Protein AF-A0A239VQI0-F1 (afdb_monomer)

Solvent-accessible surface area (backbone atoms only — not comparable to full-atom values): 5218 Å² total; per-residue (Å²): 136,83,73,77,68,66,66,62,63,58,56,53,62,56,61,70,67,73,69,78,89,55,71,45,79,42,56,26,34,26,67,40,78,45,87,91,64,34,29,38,28,36,30,81,85,75,49,76,24,50,25,34,70,31,72,69,44,59,75,67,66,61,80,84,55,60,72,38,44,31,35,30,39,27,45,78,89,40,80,57,43,32,34,35,76,47,68,67,132

Sequence (89 aa):
MANRRAVHDMTRIVEDMAKKDGVIEIEGTVVEALPNANFRVELTNGHKVLAHISGKMRQHYIRILPEDRVVVELSPYDLSRGRIVFRYR

Mean predicted aligned error: 10.2 Å

InterPro domains:
  IPR003029 S1 domain [SM00316] (20-89)
  IPR004368 Translation initiation factor IF-1 [MF_00075] (18-89)
  IPR004368 Translation initiation factor IF-1 [PTHR33370] (14-89)
  IPR004368 Translation initiation factor IF-1 [TIGR00008] (20-88)
  IPR004368 Translation initiation factor IF-1 [cd04451] (24-87)
  IPR006196 RNA-binding domain, S1, IF1 type [PF01176] (24-87)
  IPR006196 RNA-binding domain, S1, IF1 type [PS50832] (13-89)
  IPR012340 Nucleic acid-binding, OB-fold [G3DSA:2.40.50.140] (12-89)
  IPR012340 Nucleic acid-binding, OB-fold [SSF50249] (3-88)

Nearest PDB structures (foldseek):
  3i4o-assembly2_B  TM=9.713E-01  e=1.959E-11  Mycobacterium tuberculosis H37Rv
  4ql5-assembly1_A  TM=9.766E-01  e=7.605E-11  Streptococcus pneumoniae TIGR4
  2n8n-assembly1_A  TM=9.092E-01  e=1.842E-10  Staphylococcus aureus subsp. aureus Mu50
  1hr0-assembly1_W  TM=9.509E-01  e=1.949E-09  Escherichia coli
  2n3s-assembly1_A  TM=8.498E-01  e=5.648E-10  Burkholderia thailandensis E264

Foldseek 3Di:
DDDPPVVVVVVVVVVVVPDPPDWDKFKWFFADQDPPQWTFTQTPVRDTATEHEDPVCVVVVPDDDGGWIFIWTDDPVDNRYTYTDDTDD

Radius of gyration: 14.72 Å; Cα contacts (8 Å, |Δi|>4): 152; chains: 1; bounding box: 48×24×30 Å

Structure (mmCIF, N/CA/C/O backbone):
data_AF-A0A239VQI0-F1
#
_entry.id   AF-A0A239VQI0-F1
#
loop_
_atom_site.group_PDB
_atom_site.id
_atom_site.type_symbol
_atom_site.label_atom_id
_atom_site.label_alt_id
_atom_site.label_comp_id
_atom_site.label_asym_id
_atom_site.label_entity_id
_atom_site.label_seq_id
_atom_site.pdbx_PDB_ins_code
_atom_site.Cartn_x
_atom_site.Cartn_y
_atom_site.Cartn_z
_atom_site.occupancy
_atom_site.B_iso_or_equiv
_atom_site.auth_seq_id
_atom_site.auth_comp_id
_atom_site.auth_asym_id
_atom_site.auth_atom_id
_atom_site.pdbx_PDB_model_num
ATOM 1 N N . MET A 1 1 ? 35.473 12.830 9.464 1.00 46.81 1 MET A N 1
ATOM 2 C CA . MET A 1 1 ? 34.855 11.485 9.397 1.00 46.81 1 MET A CA 1
ATOM 3 C C . MET A 1 1 ? 33.430 11.638 8.880 1.00 46.81 1 MET A C 1
ATOM 5 O O . MET A 1 1 ? 32.552 12.014 9.642 1.00 46.81 1 MET A O 1
ATOM 9 N N . ALA A 1 2 ? 33.223 11.478 7.570 1.00 48.34 2 ALA A N 1
ATOM 10 C CA . ALA A 1 2 ? 31.930 11.714 6.927 1.00 48.34 2 ALA A CA 1
ATOM 11 C C . ALA A 1 2 ? 30.988 10.509 7.111 1.00 48.34 2 ALA A C 1
ATOM 13 O O . ALA A 1 2 ? 31.391 9.351 6.997 1.00 48.34 2 ALA A O 1
ATOM 14 N N . ASN A 1 3 ? 29.739 10.813 7.446 1.00 48.38 3 ASN A N 1
ATOM 15 C CA . ASN A 1 3 ? 28.677 9.903 7.853 1.00 48.38 3 ASN A CA 1
ATOM 16 C C . ASN A 1 3 ? 28.316 8.881 6.748 1.00 48.38 3 ASN A C 1
ATOM 18 O O . ASN A 1 3 ? 27.635 9.216 5.781 1.00 48.38 3 ASN A O 1
ATOM 22 N N . ARG A 1 4 ? 28.731 7.614 6.916 1.00 56.09 4 ARG A N 1
ATOM 23 C CA . ARG A 1 4 ? 28.451 6.474 6.008 1.00 56.09 4 ARG A CA 1
ATOM 24 C C . ARG A 1 4 ? 26.961 6.117 5.852 1.00 56.09 4 ARG A C 1
ATOM 26 O O . ARG A 1 4 ? 26.642 5.245 5.053 1.00 56.09 4 ARG A O 1
ATOM 33 N N . ARG A 1 5 ? 26.044 6.752 6.592 1.00 53.06 5 ARG A N 1
ATOM 34 C CA . ARG A 1 5 ? 24.611 6.401 6.594 1.00 53.06 5 ARG A CA 1
ATOM 35 C C . ARG A 1 5 ? 23.799 7.035 5.460 1.00 53.06 5 ARG A C 1
ATOM 37 O O . ARG A 1 5 ? 22.874 6.402 4.979 1.00 53.06 5 ARG A O 1
ATOM 44 N N . ALA A 1 6 ? 24.170 8.226 4.988 1.00 50.56 6 ALA A N 1
ATOM 45 C CA . ALA A 1 6 ? 23.403 8.936 3.954 1.00 50.56 6 ALA A CA 1
ATOM 46 C C . ALA A 1 6 ? 23.611 8.368 2.535 1.00 50.56 6 ALA A C 1
ATOM 48 O O . ALA A 1 6 ? 22.732 8.468 1.686 1.00 50.56 6 ALA A O 1
ATOM 49 N N . VAL A 1 7 ? 24.757 7.728 2.280 1.00 52.00 7 VAL A N 1
ATOM 50 C CA . VAL A 1 7 ? 25.087 7.164 0.959 1.00 52.00 7 VAL A CA 1
ATOM 51 C C . VAL A 1 7 ? 24.356 5.853 0.650 1.00 52.00 7 VAL A C 1
ATOM 53 O O . VAL A 1 7 ? 24.290 5.476 -0.512 1.00 52.00 7 VAL A O 1
ATOM 56 N N . HIS A 1 8 ? 23.789 5.172 1.656 1.00 47.09 8 HIS A N 1
ATOM 57 C CA . HIS A 1 8 ? 23.060 3.908 1.470 1.00 47.09 8 HIS A CA 1
ATOM 58 C C . HIS A 1 8 ? 21.569 4.114 1.152 1.00 47.09 8 HIS A C 1
ATOM 60 O O . HIS A 1 8 ? 20.952 3.272 0.504 1.00 47.09 8 HIS A O 1
ATOM 66 N N . ASP A 1 9 ? 20.990 5.244 1.568 1.00 50.06 9 ASP A N 1
ATOM 67 C CA . ASP A 1 9 ? 19.612 5.605 1.212 1.00 50.06 9 ASP A CA 1
ATOM 68 C C . ASP A 1 9 ? 19.515 6.172 -0.214 1.00 50.06 9 ASP A C 1
ATOM 70 O O . ASP A 1 9 ? 18.480 6.034 -0.862 1.00 50.06 9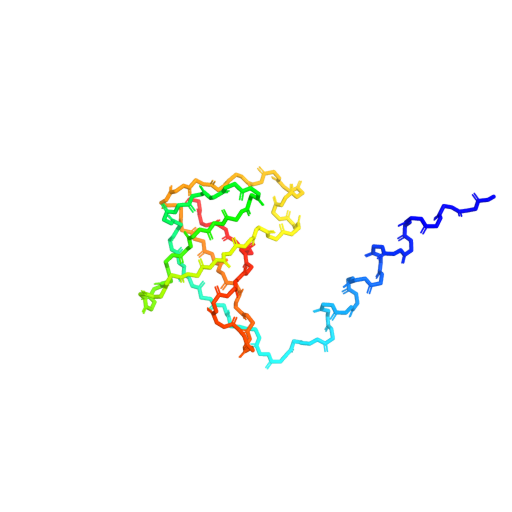 ASP A O 1
ATOM 74 N N . MET A 1 10 ? 20.608 6.733 -0.748 1.00 42.34 10 MET A N 1
ATOM 75 C CA . MET A 1 10 ? 20.646 7.292 -2.105 1.00 42.34 10 MET A CA 1
ATOM 76 C C . MET A 1 10 ? 20.832 6.231 -3.206 1.00 42.34 10 MET A C 1
ATOM 78 O O . MET A 1 10 ? 20.381 6.428 -4.333 1.00 42.34 10 MET A O 1
ATOM 82 N N . THR A 1 11 ? 21.421 5.074 -2.887 1.00 46.38 11 THR A N 1
ATOM 83 C CA . THR A 1 11 ? 21.575 3.943 -3.822 1.00 46.38 11 THR A CA 1
ATOM 84 C C . THR A 1 11 ? 20.284 3.158 -4.060 1.00 46.38 11 THR A C 1
ATOM 86 O O . THR A 1 11 ? 20.145 2.550 -5.114 1.00 46.38 11 THR A O 1
ATOM 89 N N . ARG A 1 12 ? 19.295 3.210 -3.157 1.00 51.00 12 ARG A N 1
ATOM 90 C CA . ARG A 1 12 ? 18.002 2.523 -3.372 1.00 51.00 12 ARG A CA 1
ATOM 91 C C . ARG A 1 12 ? 17.045 3.283 -4.284 1.00 51.00 12 ARG A C 1
ATOM 93 O O . ARG A 1 12 ? 16.271 2.671 -5.008 1.00 51.00 12 ARG A O 1
ATOM 100 N N . ILE A 1 13 ? 17.130 4.612 -4.298 1.00 52.41 13 ILE A N 1
ATOM 101 C CA . ILE A 1 13 ? 16.275 5.454 -5.148 1.00 52.41 13 ILE A CA 1
ATOM 102 C C . ILE A 1 13 ? 16.583 5.252 -6.641 1.00 52.41 13 ILE A C 1
ATOM 104 O O . ILE A 1 13 ? 15.685 5.375 -7.470 1.00 52.41 13 ILE A O 1
ATOM 108 N N . VAL A 1 14 ? 17.830 4.902 -6.982 1.00 49.91 14 VAL A N 1
ATOM 109 C CA . VAL A 1 14 ? 18.241 4.615 -8.367 1.00 49.91 14 VAL A CA 1
ATOM 110 C C . VAL A 1 14 ? 17.896 3.188 -8.814 1.00 49.91 14 VAL A C 1
ATOM 112 O O . VAL A 1 14 ? 17.618 2.990 -9.994 1.00 49.91 14 VAL A O 1
ATOM 115 N N . GLU A 1 15 ? 17.817 2.209 -7.901 1.00 48.47 15 GLU A N 1
ATOM 116 C CA . GLU A 1 15 ? 17.369 0.842 -8.233 1.00 48.47 15 GLU A CA 1
ATOM 117 C C . GLU A 1 15 ? 15.858 0.776 -8.529 1.00 48.47 15 GLU A C 1
ATOM 119 O O . GLU A 1 15 ? 15.440 0.043 -9.426 1.00 48.47 15 GLU A O 1
ATOM 124 N N . ASP A 1 16 ? 15.036 1.594 -7.858 1.00 51.44 16 ASP A N 1
ATOM 125 C CA . ASP A 1 16 ? 13.585 1.679 -8.111 1.00 51.44 16 ASP A CA 1
ATOM 126 C C . ASP A 1 16 ? 13.229 2.418 -9.423 1.00 51.44 16 ASP A C 1
ATOM 128 O O . ASP A 1 16 ? 12.142 2.223 -9.976 1.00 51.44 16 ASP A O 1
ATOM 132 N N . MET A 1 17 ? 14.128 3.262 -9.950 1.00 48.72 17 MET A N 1
ATOM 133 C CA . MET A 1 17 ? 13.922 3.973 -11.225 1.00 48.72 17 MET A CA 1
ATOM 134 C C . MET A 1 17 ? 14.352 3.159 -12.456 1.00 48.72 17 MET A C 1
ATOM 136 O O . MET A 1 17 ? 13.933 3.488 -13.562 1.00 48.72 17 MET A O 1
ATOM 140 N N . ALA A 1 18 ? 15.116 2.075 -12.289 1.00 45.12 18 ALA A N 1
ATOM 141 C CA . ALA A 1 18 ? 15.669 1.290 -13.400 1.00 45.12 18 ALA A CA 1
ATOM 142 C C . ALA A 1 18 ? 14.807 0.082 -13.846 1.00 45.12 18 ALA A C 1
ATOM 144 O O . ALA A 1 18 ? 15.249 -0.708 -14.677 1.00 45.12 18 ALA A O 1
ATOM 145 N N . LYS A 1 19 ? 13.583 -0.091 -13.320 1.00 48.38 19 LYS A N 1
ATOM 146 C CA . LYS A 1 19 ? 12.692 -1.236 -13.637 1.00 48.38 19 LYS A CA 1
ATOM 147 C C . LYS A 1 19 ? 11.266 -0.843 -14.056 1.00 48.38 19 LYS A C 1
ATOM 149 O O . LYS A 1 19 ? 10.317 -1.581 -13.792 1.00 48.38 19 LYS A O 1
ATOM 154 N N . LYS A 1 20 ? 11.062 0.324 -14.665 1.00 46.72 20 LYS A N 1
ATOM 155 C CA . LYS A 1 20 ? 9.716 0.797 -15.033 1.00 46.72 20 LYS A CA 1
ATOM 156 C C . LYS A 1 20 ? 9.417 0.626 -16.522 1.00 46.72 20 LYS A C 1
ATOM 158 O O . LYS A 1 20 ? 9.469 1.593 -17.259 1.00 46.72 20 LYS A O 1
ATOM 163 N N . ASP A 1 21 ? 9.026 -0.591 -16.893 1.00 52.88 21 ASP A N 1
ATOM 164 C CA . ASP A 1 21 ? 8.248 -0.878 -18.115 1.00 52.88 21 ASP A CA 1
ATOM 165 C C . ASP A 1 21 ? 7.063 -1.836 -17.833 1.00 52.88 21 ASP A C 1
ATOM 167 O O . ASP A 1 21 ? 6.587 -2.539 -18.717 1.00 52.88 21 ASP A O 1
ATOM 171 N N . GLY A 1 22 ? 6.555 -1.909 -16.592 1.00 61.47 22 GLY A N 1
ATOM 172 C CA . GLY A 1 22 ? 5.450 -2.841 -16.307 1.00 61.47 22 GLY A CA 1
ATOM 173 C C . GLY A 1 22 ? 4.783 -2.769 -14.938 1.00 61.47 22 GLY A C 1
ATOM 174 O O . GLY A 1 22 ? 4.229 -3.769 -14.499 1.00 61.47 22 GLY A O 1
ATOM 175 N N . VAL A 1 23 ? 4.849 -1.643 -14.224 1.00 72.25 23 VAL A N 1
ATOM 176 C CA . VAL A 1 23 ? 4.100 -1.514 -12.960 1.00 72.25 23 VAL A CA 1
ATOM 177 C C . VAL A 1 23 ? 2.622 -1.335 -13.294 1.00 72.25 23 VAL A C 1
ATOM 179 O O . VAL A 1 23 ? 2.281 -0.469 -14.096 1.00 72.25 23 VAL A O 1
ATOM 182 N N . ILE A 1 24 ? 1.760 -2.160 -12.702 1.00 82.38 24 ILE A N 1
ATOM 183 C CA . ILE A 1 24 ? 0.316 -2.112 -12.949 1.00 82.38 24 ILE A CA 1
ATOM 184 C C . ILE A 1 24 ? -0.329 -1.352 -11.795 1.00 82.38 24 ILE A C 1
ATOM 186 O O . ILE A 1 24 ? -0.222 -1.767 -10.641 1.00 82.38 24 ILE A O 1
ATOM 190 N N . GLU A 1 25 ? -0.989 -0.241 -12.103 1.00 87.62 25 GLU A N 1
ATOM 191 C CA . GLU A 1 25 ? -1.767 0.533 -11.138 1.00 87.62 25 GLU A CA 1
ATOM 192 C C . GLU A 1 25 ? -3.204 0.017 -11.116 1.00 87.62 25 GLU A C 1
ATOM 194 O O . GLU A 1 25 ? -3.870 -0.039 -12.151 1.00 87.62 25 GLU A O 1
ATOM 199 N N . ILE A 1 26 ? -3.678 -0.392 -9.940 1.00 90.12 26 ILE A N 1
ATOM 200 C CA . ILE A 1 26 ? -5.038 -0.895 -9.751 1.00 90.12 26 ILE A CA 1
ATOM 201 C C . ILE A 1 26 ? -5.653 -0.227 -8.525 1.00 90.12 26 ILE A C 1
ATOM 203 O O . ILE A 1 26 ? -5.022 -0.080 -7.476 1.00 90.12 26 ILE A O 1
ATOM 207 N N . GLU A 1 27 ? -6.913 0.166 -8.658 1.00 91.81 27 GLU A N 1
ATOM 208 C CA . GLU A 1 27 ? -7.711 0.672 -7.549 1.00 91.81 27 GLU A CA 1
ATOM 209 C C . GLU A 1 27 ? -8.188 -0.473 -6.646 1.00 91.81 27 GLU A C 1
ATOM 211 O O . GLU A 1 27 ? -8.511 -1.579 -7.093 1.00 91.81 27 GLU A O 1
ATOM 216 N N . GLY A 1 28 ? -8.243 -0.203 -5.347 1.00 93.00 28 GLY A N 1
ATOM 217 C CA . GLY A 1 28 ? -8.744 -1.153 -4.371 1.00 93.00 28 GLY A CA 1
ATOM 218 C C . GLY A 1 28 ? -9.276 -0.478 -3.119 1.00 93.00 28 GLY A C 1
ATOM 219 O O . GLY A 1 28 ? -9.074 0.715 -2.881 1.00 93.00 28 GLY A O 1
ATOM 220 N N . THR A 1 29 ? -9.959 -1.269 -2.304 1.00 94.00 29 THR A N 1
ATOM 221 C CA . THR A 1 29 ? -10.479 -0.850 -1.003 1.00 94.00 29 THR A CA 1
ATOM 222 C C . THR A 1 29 ? -9.713 -1.566 0.095 1.00 94.00 29 THR A C 1
ATOM 224 O O . THR A 1 29 ? -9.463 -2.770 0.023 1.00 94.00 29 THR A O 1
ATOM 227 N N . VAL A 1 30 ? -9.296 -0.830 1.117 1.00 93.06 30 VAL A N 1
ATOM 228 C CA . VAL A 1 30 ? -8.612 -1.411 2.273 1.00 93.06 30 VAL A CA 1
ATOM 229 C C . VAL A 1 30 ? -9.629 -2.205 3.085 1.00 93.06 30 VAL A C 1
ATOM 231 O O . VAL A 1 30 ? -10.610 -1.650 3.556 1.00 93.06 30 VAL A O 1
ATOM 234 N N . VAL A 1 31 ? -9.399 -3.499 3.281 1.00 93.69 31 VAL A N 1
ATOM 235 C CA . VAL A 1 31 ? -10.278 -4.352 4.096 1.00 93.69 31 VAL A CA 1
ATOM 236 C C . V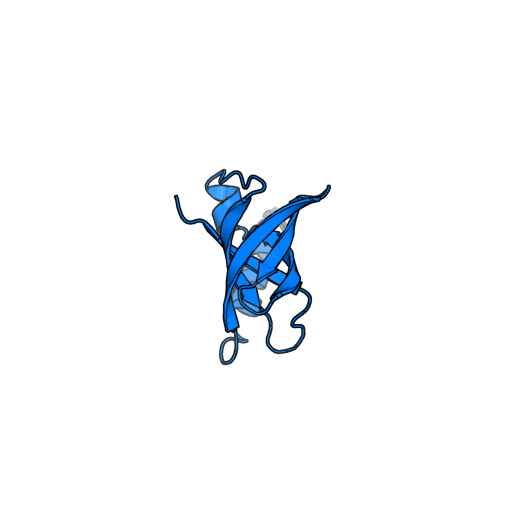AL A 1 31 ? -9.813 -4.345 5.546 1.00 93.69 31 VAL A C 1
ATOM 238 O O . VAL A 1 31 ? -10.606 -4.189 6.466 1.00 93.69 31 VAL A O 1
ATOM 241 N N . GLU A 1 32 ? -8.506 -4.514 5.763 1.00 91.50 32 GLU A N 1
ATOM 242 C CA . GLU A 1 32 ? -7.947 -4.713 7.101 1.00 91.50 32 GLU A CA 1
ATOM 243 C C . GLU A 1 32 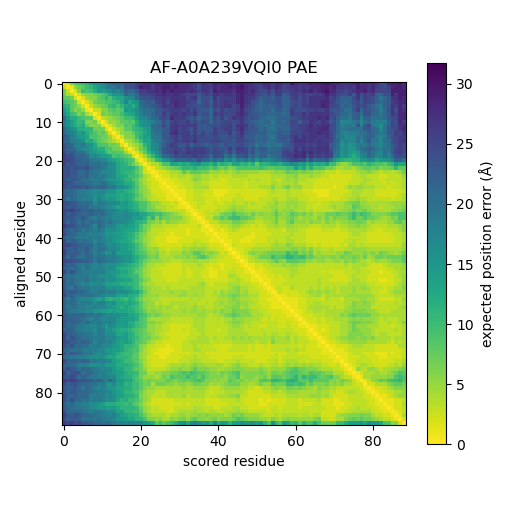? -6.571 -4.059 7.221 1.00 91.50 32 GLU A C 1
ATOM 245 O O . GLU A 1 32 ? -5.737 -4.151 6.314 1.00 91.50 32 GLU A O 1
ATOM 250 N N . ALA A 1 33 ? -6.302 -3.453 8.375 1.00 89.62 33 ALA A N 1
AT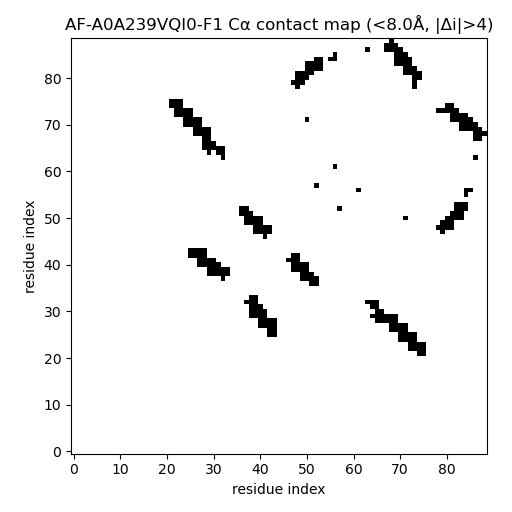OM 251 C CA . ALA 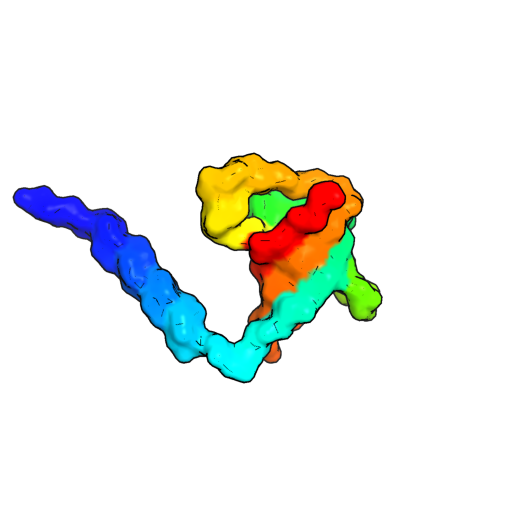A 1 33 ? -4.968 -3.001 8.747 1.00 89.62 33 ALA A CA 1
ATOM 252 C C . ALA A 1 33 ? -4.291 -4.074 9.614 1.00 89.62 33 ALA A C 1
ATOM 254 O O . ALA A 1 33 ? -4.803 -4.451 10.667 1.00 89.62 33 ALA A O 1
ATOM 255 N N . LEU A 1 34 ? -3.137 -4.565 9.168 1.00 88.69 34 LEU A N 1
ATOM 256 C CA . LEU A 1 34 ? -2.328 -5.564 9.863 1.00 88.69 34 LEU A CA 1
ATOM 257 C C . LEU A 1 34 ? -1.193 -4.885 10.654 1.00 88.69 34 LEU A C 1
ATOM 259 O O . LEU A 1 34 ? -0.761 -3.774 10.317 1.00 88.69 34 LEU A O 1
ATOM 263 N N . PRO A 1 35 ? -0.649 -5.557 11.687 1.00 81.50 35 PRO A N 1
ATOM 264 C CA . PRO A 1 35 ? 0.563 -5.093 12.353 1.00 81.50 35 PRO A CA 1
ATOM 265 C C . PRO A 1 35 ? 1.719 -4.937 11.346 1.00 81.50 35 PRO A C 1
ATOM 267 O O . PRO A 1 35 ? 1.783 -5.638 10.337 1.00 81.50 35 PRO A O 1
ATOM 270 N N . ASN A 1 36 ? 2.642 -4.012 11.631 1.00 81.81 36 ASN A N 1
ATOM 271 C CA . ASN A 1 36 ? 3.779 -3.612 10.778 1.00 81.81 36 ASN A CA 1
ATOM 272 C C . ASN A 1 36 ? 3.452 -2.709 9.573 1.00 81.81 36 ASN A C 1
ATOM 274 O O . ASN A 1 36 ? 4.266 -2.594 8.659 1.00 81.81 36 ASN A O 1
ATOM 278 N N . ALA A 1 37 ? 2.307 -2.015 9.591 1.00 80.75 37 ALA A N 1
ATOM 279 C CA . ALA A 1 37 ? 1.869 -1.139 8.494 1.00 80.75 37 ALA A CA 1
ATOM 280 C C . ALA A 1 37 ? 1.710 -1.884 7.154 1.00 80.75 37 ALA A C 1
ATOM 282 O O . ALA A 1 37 ? 1.953 -1.322 6.080 1.00 80.75 37 ALA A O 1
ATOM 283 N N . ASN A 1 38 ? 1.291 -3.145 7.250 1.00 88.25 38 ASN A N 1
ATOM 284 C CA . ASN A 1 38 ? 0.763 -3.908 6.134 1.00 88.25 38 ASN A CA 1
ATOM 285 C C . ASN A 1 38 ? -0.755 -3.736 6.101 1.00 88.25 38 ASN A C 1
ATOM 287 O O . ASN A 1 38 ? -1.408 -3.677 7.139 1.00 88.25 38 ASN A O 1
ATOM 291 N N . PHE A 1 39 ? -1.318 -3.687 4.906 1.00 91.75 39 PHE A N 1
ATOM 292 C CA . PHE A 1 39 ? -2.744 -3.509 4.684 1.00 91.75 39 PHE A CA 1
ATOM 293 C C . PHE A 1 39 ? -3.220 -4.595 3.740 1.00 91.75 39 PHE A C 1
ATOM 295 O O . PHE A 1 39 ? -2.578 -4.883 2.726 1.00 91.75 39 PHE A O 1
ATOM 302 N N . ARG A 1 40 ? -4.345 -5.210 4.083 1.00 92.75 40 ARG A N 1
ATOM 303 C CA . ARG A 1 40 ? -5.051 -6.100 3.175 1.00 92.75 40 ARG A CA 1
ATOM 304 C C . ARG A 1 40 ? -5.946 -5.231 2.308 1.00 92.75 40 ARG A C 1
ATOM 306 O O . ARG A 1 40 ? -6.872 -4.609 2.823 1.00 92.75 40 ARG A O 1
ATOM 313 N N . VAL A 1 41 ? -5.639 -5.168 1.020 1.00 93.25 41 VAL A N 1
ATOM 314 C CA . VAL A 1 41 ? -6.411 -4.400 0.041 1.00 93.25 41 VAL A CA 1
ATOM 315 C C . VAL A 1 41 ? -7.138 -5.376 -0.864 1.00 93.25 41 VAL A C 1
ATOM 317 O O . VAL A 1 41 ? -6.537 -6.317 -1.380 1.00 93.25 41 VAL A O 1
ATOM 320 N N . GLU A 1 42 ? -8.431 -5.163 -1.035 1.00 93.81 42 GLU A N 1
ATOM 321 C CA . GLU A 1 42 ? -9.246 -5.852 -2.021 1.00 93.81 42 GLU A CA 1
ATOM 322 C C . GLU A 1 42 ? -9.268 -5.013 -3.291 1.00 93.81 42 GLU A C 1
ATOM 324 O O . GLU A 1 42 ? -9.760 -3.885 -3.308 1.00 93.81 42 GLU A O 1
ATOM 329 N N . LEU A 1 43 ? -8.651 -5.544 -4.340 1.00 91.75 43 LEU A N 1
ATOM 330 C CA . LEU A 1 43 ? -8.630 -4.918 -5.655 1.00 91.75 43 LEU A CA 1
ATOM 331 C C . LEU A 1 43 ? -10.017 -5.008 -6.292 1.00 91.75 43 LEU A C 1
ATOM 333 O O . LEU A 1 43 ? -10.764 -5.950 -6.021 1.00 91.75 43 LEU A O 1
ATOM 337 N N . THR A 1 44 ? -10.316 -4.116 -7.235 1.00 87.25 44 THR A N 1
ATOM 338 C CA . THR A 1 44 ? -11.561 -4.173 -8.029 1.00 87.25 44 THR A CA 1
ATOM 339 C C . THR A 1 44 ? -11.750 -5.516 -8.754 1.00 87.25 44 THR A C 1
ATOM 341 O O . THR A 1 44 ? -12.871 -5.934 -9.020 1.00 87.25 44 THR A O 1
ATOM 344 N N . ASN A 1 45 ? -10.659 -6.248 -8.999 1.00 84.00 45 ASN A N 1
ATOM 345 C CA . ASN A 1 45 ? -10.676 -7.583 -9.602 1.00 84.00 45 ASN A CA 1
ATOM 346 C C . ASN A 1 45 ? -11.118 -8.700 -8.625 1.00 84.00 45 ASN A C 1
ATOM 348 O O . ASN A 1 45 ? -11.106 -9.868 -9.001 1.00 84.00 45 ASN A O 1
ATOM 352 N N . GLY A 1 46 ? -11.437 -8.382 -7.363 1.00 84.38 46 GLY A N 1
ATOM 353 C CA . GLY A 1 46 ? -11.828 -9.345 -6.322 1.00 84.38 46 GLY A CA 1
ATOM 354 C C . GLY A 1 46 ? -10.659 -10.076 -5.646 1.00 84.38 46 GLY A C 1
ATOM 355 O O . GLY A 1 46 ? -10.862 -10.916 -4.771 1.00 84.38 46 GLY A O 1
ATOM 356 N N . HIS A 1 47 ? -9.418 -9.763 -6.027 1.00 87.94 47 HIS A N 1
ATOM 357 C CA . HIS A 1 47 ? -8.223 -10.324 -5.402 1.00 87.94 47 HIS A CA 1
ATOM 358 C C . HIS A 1 47 ? -7.812 -9.522 -4.169 1.00 87.94 47 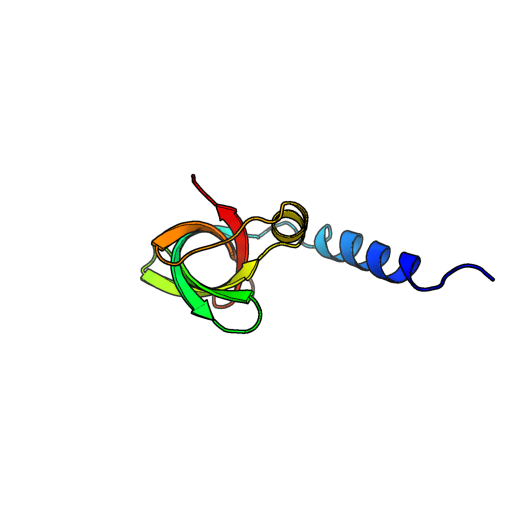HIS A C 1
ATOM 360 O O . HIS A 1 47 ? -7.749 -8.293 -4.196 1.00 87.94 47 HIS A O 1
ATOM 366 N N . LYS A 1 48 ? -7.458 -10.239 -3.101 1.00 91.50 48 LYS A N 1
ATOM 367 C CA . LYS A 1 48 ? -6.919 -9.653 -1.873 1.00 91.50 48 LYS A CA 1
ATOM 368 C C . LYS A 1 48 ? -5.401 -9.689 -1.913 1.00 91.50 48 LYS A C 1
ATOM 370 O O . LYS A 1 48 ? -4.808 -10.763 -1.995 1.00 91.50 48 LYS A O 1
ATOM 375 N N . VAL A 1 49 ? -4.787 -8.519 -1.817 1.00 91.56 49 VAL A N 1
ATOM 376 C CA . VAL A 1 49 ? -3.335 -8.347 -1.862 1.00 91.56 49 VAL A CA 1
ATOM 377 C C . VAL A 1 49 ? -2.818 -7.760 -0.560 1.00 91.56 49 VAL A C 1
ATOM 379 O O . VAL A 1 49 ? -3.522 -7.039 0.155 1.00 91.56 49 VAL A O 1
ATOM 382 N N . LEU A 1 50 ? -1.568 -8.083 -0.242 1.00 90.81 50 LEU A N 1
ATOM 383 C CA . LEU A 1 50 ? -0.852 -7.471 0.868 1.00 90.81 50 LEU A CA 1
ATOM 384 C C . LEU A 1 50 ? -0.099 -6.258 0.340 1.00 90.81 50 LEU A C 1
ATOM 386 O O . LEU A 1 50 ? 0.869 -6.390 -0.412 1.00 90.81 50 LEU A O 1
ATOM 390 N N . ALA A 1 51 ? -0.540 -5.074 0.742 1.00 91.19 51 ALA A N 1
ATOM 391 C CA . ALA A 1 51 ? 0.075 -3.827 0.338 1.00 91.19 51 ALA A CA 1
ATOM 392 C C . ALA A 1 51 ? 0.738 -3.124 1.521 1.00 91.19 51 ALA A C 1
ATOM 394 O O . ALA A 1 51 ? 0.264 -3.177 2.656 1.00 91.19 51 ALA A O 1
ATOM 395 N N . HIS A 1 52 ? 1.847 -2.448 1.250 1.00 89.44 52 HIS A N 1
ATOM 396 C CA . HIS A 1 52 ? 2.517 -1.591 2.221 1.00 89.44 52 HIS A CA 1
ATOM 397 C C . HIS A 1 52 ? 2.483 -0.142 1.746 1.00 89.44 52 HIS A C 1
ATOM 399 O O . HIS A 1 52 ? 2.399 0.152 0.552 1.00 89.44 52 HIS A O 1
ATOM 405 N N . IL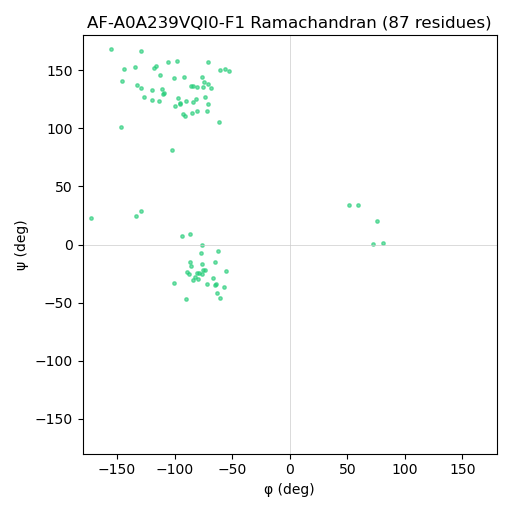E A 1 53 ? 2.550 0.777 2.701 1.00 89.62 53 ILE A N 1
ATOM 406 C CA . ILE A 1 53 ? 2.524 2.212 2.425 1.00 89.62 53 ILE A CA 1
ATOM 407 C C . ILE A 1 53 ? 3.816 2.631 1.717 1.00 89.62 53 ILE A C 1
ATOM 409 O O . ILE A 1 53 ? 4.909 2.288 2.180 1.00 89.62 53 ILE A O 1
ATOM 413 N N . SER A 1 54 ? 3.707 3.432 0.655 1.00 87.69 54 SER A N 1
ATOM 414 C CA . SER A 1 54 ? 4.875 4.066 0.042 1.00 87.69 54 SER A CA 1
ATOM 415 C C . SER A 1 54 ? 5.615 4.987 1.025 1.00 87.69 54 SER A C 1
ATOM 417 O O . SER A 1 54 ? 5.029 5.611 1.915 1.00 87.69 54 SER A O 1
ATOM 419 N N . GLY A 1 55 ? 6.930 5.127 0.840 1.00 85.88 55 GLY A N 1
ATOM 420 C CA . GLY A 1 55 ? 7.745 6.030 1.659 1.00 85.88 55 GLY A CA 1
ATOM 421 C C . GLY A 1 55 ? 7.245 7.480 1.626 1.00 85.88 55 GLY A C 1
ATOM 422 O O . GLY A 1 55 ? 7.227 8.142 2.661 1.00 85.88 55 GLY A O 1
ATOM 423 N N . LYS A 1 56 ? 6.745 7.948 0.471 1.00 84.88 56 LYS A N 1
ATOM 424 C CA . LYS A 1 56 ? 6.158 9.291 0.330 1.00 84.88 56 LYS A CA 1
ATOM 425 C C . LYS A 1 56 ? 4.947 9.479 1.239 1.00 84.88 56 LYS A C 1
ATOM 427 O O . LYS A 1 56 ? 4.874 10.476 1.946 1.00 84.88 56 LYS A O 1
ATOM 432 N N . MET A 1 57 ? 4.026 8.522 1.279 1.00 87.62 57 MET A N 1
ATOM 433 C CA . MET A 1 57 ? 2.856 8.606 2.159 1.00 87.62 57 MET A CA 1
ATOM 434 C C . MET A 1 57 ? 3.241 8.587 3.646 1.00 87.62 57 MET A C 1
ATOM 436 O O . MET A 1 57 ? 2.625 9.304 4.435 1.00 87.62 57 MET A O 1
ATOM 440 N N . ARG A 1 58 ? 4.297 7.846 4.028 1.00 84.44 58 ARG A N 1
ATOM 441 C CA . ARG A 1 58 ? 4.841 7.880 5.400 1.00 84.44 58 ARG A CA 1
ATOM 442 C C . ARG A 1 58 ? 5.388 9.262 5.771 1.00 84.44 58 ARG A C 1
ATOM 444 O O . ARG A 1 58 ? 5.131 9.723 6.876 1.00 84.44 58 ARG A O 1
ATOM 451 N N . GLN A 1 59 ? 6.095 9.928 4.854 1.00 88.00 59 GLN A N 1
ATOM 452 C CA . GLN A 1 59 ? 6.608 11.291 5.070 1.00 88.00 59 GLN A CA 1
ATOM 453 C C . GLN A 1 59 ? 5.483 12.322 5.236 1.00 88.00 59 GLN A C 1
ATOM 455 O O . GLN A 1 59 ? 5.617 13.253 6.021 1.00 88.00 59 GLN A O 1
ATOM 460 N N . HIS A 1 60 ? 4.361 12.133 4.537 1.00 88.12 60 HIS A N 1
ATOM 461 C CA . HIS A 1 60 ? 3.185 13.005 4.633 1.00 88.12 60 HIS A CA 1
ATOM 462 C C . HIS A 1 60 ? 2.224 12.606 5.763 1.00 88.12 60 HIS A C 1
ATOM 464 O O . HIS A 1 60 ? 1.115 13.130 5.831 1.00 88.12 60 HIS A O 1
ATOM 470 N N . TYR A 1 61 ? 2.623 11.673 6.636 1.00 85.62 61 TYR A N 1
ATOM 471 C CA . TYR A 1 61 ? 1.811 11.185 7.755 1.00 85.62 61 TYR A CA 1
ATOM 472 C C . TYR A 1 61 ? 0.396 10.744 7.341 1.00 85.62 61 TYR A C 1
ATOM 474 O O . TYR A 1 61 ? -0.560 10.883 8.109 1.00 85.62 61 TYR A O 1
ATOM 482 N N . ILE A 1 62 ? 0.247 10.191 6.129 1.00 87.44 62 ILE A N 1
ATOM 483 C CA . ILE A 1 62 ? -1.056 9.713 5.665 1.00 87.44 62 ILE A CA 1
ATOM 484 C C . ILE A 1 62 ? -1.414 8.448 6.434 1.00 87.44 62 ILE A C 1
ATOM 486 O O . ILE A 1 62 ? -0.757 7.412 6.324 1.00 87.44 62 ILE A O 1
ATOM 490 N N . ARG A 1 63 ? -2.482 8.548 7.221 1.00 87.44 63 ARG A N 1
ATOM 491 C CA . ARG A 1 63 ? -3.081 7.417 7.924 1.00 87.44 63 ARG A CA 1
ATOM 492 C C . ARG A 1 63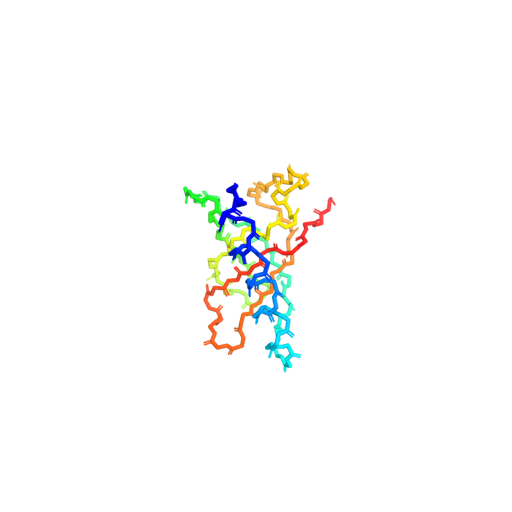 ? -4.019 6.708 6.961 1.00 87.44 63 ARG A C 1
ATOM 494 O O . ARG A 1 63 ? -4.767 7.370 6.253 1.00 87.44 63 ARG A O 1
ATOM 501 N N . ILE A 1 64 ? -3.973 5.385 6.938 1.00 88.38 64 ILE A N 1
ATOM 502 C CA . ILE A 1 64 ? -4.907 4.554 6.181 1.00 88.38 64 ILE A CA 1
ATOM 503 C C . ILE A 1 64 ? -5.784 3.836 7.200 1.00 88.38 64 ILE A C 1
ATOM 505 O O . ILE A 1 64 ? -5.274 3.268 8.171 1.00 88.38 64 ILE A O 1
ATOM 509 N N . LEU A 1 65 ? -7.087 3.924 6.999 1.00 89.62 65 LEU A N 1
ATOM 510 C CA . LEU A 1 65 ? -8.120 3.243 7.756 1.00 89.62 65 LEU A CA 1
ATOM 511 C C . LEU A 1 65 ? -8.690 2.099 6.902 1.00 89.62 65 LEU A C 1
ATOM 513 O O . LEU A 1 65 ? -8.579 2.125 5.673 1.00 89.62 65 LEU A O 1
ATOM 517 N N . PRO A 1 66 ? -9.289 1.078 7.534 1.00 90.75 66 PRO A N 1
ATOM 518 C CA . PRO A 1 66 ? -10.179 0.167 6.827 1.00 90.75 66 PRO A CA 1
ATOM 519 C C . PRO A 1 66 ? -11.265 0.954 6.082 1.00 90.75 66 PRO A C 1
ATOM 521 O O . PRO A 1 66 ? -11.655 2.031 6.524 1.00 90.75 66 PRO A O 1
ATOM 524 N N . GLU A 1 67 ? -11.730 0.407 4.965 1.00 90.62 67 GLU A N 1
ATOM 525 C CA . GLU A 1 67 ? -12.723 0.980 4.043 1.00 90.62 67 GLU A CA 1
ATOM 526 C C . GLU A 1 67 ? -12.240 2.160 3.183 1.00 90.62 67 GLU A C 1
ATOM 528 O O . GLU A 1 67 ? -12.979 2.656 2.332 1.00 90.62 67 GLU A O 1
ATOM 533 N N . ASP A 1 68 ? -10.977 2.572 3.314 1.00 91.25 68 ASP A N 1
ATOM 534 C CA . ASP A 1 68 ? -10.413 3.599 2.445 1.00 91.25 68 ASP A CA 1
ATOM 535 C C . ASP A 1 68 ? -10.202 3.094 1.016 1.00 91.25 68 ASP A C 1
ATOM 537 O O . ASP A 1 68 ? -9.662 2.007 0.785 1.00 91.25 68 ASP A O 1
ATOM 541 N N . ARG A 1 69 ? -10.534 3.946 0.042 1.00 92.31 69 ARG A N 1
ATOM 542 C CA . ARG A 1 69 ? -10.179 3.731 -1.363 1.00 92.31 69 ARG A CA 1
ATOM 543 C C . ARG A 1 69 ? -8.745 4.164 -1.620 1.00 92.31 69 ARG A C 1
ATOM 545 O O . ARG A 1 69 ? -8.367 5.312 -1.363 1.00 92.31 69 ARG A O 1
ATOM 552 N N . VAL A 1 70 ? -7.951 3.253 -2.160 1.00 92.31 70 VAL A N 1
ATOM 553 C CA . VAL A 1 70 ? -6.519 3.439 -2.389 1.00 92.31 70 VAL A CA 1
ATOM 554 C C . VAL A 1 70 ? -6.115 2.966 -3.780 1.00 92.31 70 VAL A C 1
ATOM 556 O O . VAL A 1 70 ? -6.724 2.065 -4.349 1.00 92.31 70 VAL A O 1
ATOM 559 N N . VAL A 1 71 ? -5.052 3.562 -4.314 1.00 92.38 71 VAL A N 1
ATOM 560 C CA . VAL A 1 71 ? -4.384 3.084 -5.528 1.00 92.38 71 VAL A CA 1
ATOM 561 C C . VAL A 1 71 ? -3.186 2.249 -5.113 1.00 92.38 71 VAL A C 1
ATOM 563 O O . VAL A 1 71 ? -2.326 2.705 -4.344 1.00 92.38 71 VAL A O 1
ATOM 566 N N . VAL A 1 72 ? -3.140 1.028 -5.631 1.00 91.38 72 VAL A N 1
ATOM 567 C CA . VAL A 1 72 ? -2.074 0.066 -5.385 1.00 91.38 72 VAL A CA 1
ATOM 568 C C . VAL A 1 72 ? -1.310 -0.173 -6.678 1.00 91.38 72 VAL A C 1
ATOM 570 O O . VAL A 1 72 ? -1.867 -0.586 -7.688 1.00 91.38 72 VAL A O 1
ATOM 573 N N . GLU A 1 73 ? -0.006 0.053 -6.624 1.00 90.00 73 GLU A N 1
ATOM 574 C CA . GLU A 1 73 ? 0.937 -0.391 -7.643 1.00 90.00 73 GLU A CA 1
ATOM 575 C C . GLU A 1 73 ? 1.328 -1.843 -7.364 1.00 90.00 73 GLU A C 1
ATOM 577 O O . GLU A 1 73 ? 1.857 -2.159 -6.292 1.00 90.00 73 GLU A O 1
ATOM 582 N N . LEU A 1 74 ? 1.100 -2.724 -8.330 1.00 85.75 74 LEU A N 1
ATOM 583 C CA . LEU A 1 74 ? 1.522 -4.119 -8.289 1.00 85.75 74 LEU A CA 1
ATOM 584 C C . LEU A 1 74 ? 2.789 -4.306 -9.114 1.00 85.75 74 LEU A C 1
ATOM 586 O O . LEU A 1 74 ? 2.968 -3.707 -10.180 1.00 85.75 74 LEU A O 1
ATOM 590 N N . SER A 1 75 ? 3.666 -5.179 -8.624 1.00 78.31 75 SER A N 1
ATOM 591 C CA . SER A 1 75 ? 4.795 -5.628 -9.427 1.00 78.31 75 SER A CA 1
ATOM 592 C C . SER A 1 75 ? 4.291 -6.628 -10.473 1.00 78.31 75 SER A C 1
ATOM 594 O O . SER A 1 75 ? 3.552 -7.543 -10.111 1.00 78.31 75 SER A O 1
ATOM 596 N N . PRO A 1 76 ? 4.720 -6.539 -11.743 1.00 74.44 76 PRO A N 1
ATOM 597 C CA . PRO A 1 76 ? 4.305 -7.493 -12.777 1.00 74.44 76 PRO A CA 1
ATOM 598 C C . PRO A 1 76 ? 4.805 -8.920 -12.500 1.00 74.44 76 PRO A C 1
ATOM 600 O O . PRO A 1 76 ? 4.321 -9.875 -13.095 1.00 74.44 76 PRO A O 1
ATOM 603 N N . TYR A 1 77 ? 5.774 -9.065 -11.593 1.00 78.25 77 TYR A N 1
ATOM 604 C CA . TYR A 1 77 ? 6.346 -10.346 -11.185 1.00 78.25 77 TYR A CA 1
ATOM 605 C C . TYR A 1 77 ? 5.601 -10.994 -10.012 1.00 78.25 77 TYR A C 1
ATOM 607 O O . TYR A 1 77 ? 5.682 -12.206 -9.839 1.00 78.25 77 TYR A O 1
ATOM 615 N N . ASP A 1 78 ? 4.902 -10.200 -9.196 1.00 74.56 78 ASP A N 1
ATOM 616 C CA . ASP A 1 78 ? 4.177 -10.679 -8.020 1.00 74.56 78 ASP A CA 1
ATOM 617 C C . ASP A 1 78 ? 2.909 -9.843 -7.809 1.00 74.56 78 ASP A C 1
ATOM 619 O O . ASP A 1 78 ? 2.941 -8.736 -7.271 1.00 74.56 78 ASP A O 1
ATOM 623 N N . LEU A 1 79 ? 1.781 -10.418 -8.228 1.00 77.69 79 LEU A N 1
ATOM 624 C CA . LEU A 1 79 ? 0.445 -9.832 -8.105 1.00 77.69 79 LEU A CA 1
ATOM 625 C C . LEU A 1 79 ? -0.125 -9.944 -6.680 1.00 77.69 79 LEU A C 1
ATOM 627 O O . LEU A 1 79 ? -1.189 -9.394 -6.411 1.00 77.69 79 LEU A O 1
ATOM 631 N N . SER A 1 80 ? 0.542 -10.657 -5.762 1.00 82.94 80 SER A N 1
ATOM 632 C CA . SER A 1 80 ? 0.084 -10.814 -4.371 1.00 82.94 80 SER A CA 1
ATOM 633 C C . SER A 1 80 ? 0.543 -9.676 -3.457 1.00 82.94 80 SER A C 1
ATOM 635 O O . SER A 1 80 ? -0.027 -9.470 -2.376 1.00 82.94 80 SER A O 1
ATOM 637 N N . ARG A 1 81 ? 1.565 -8.926 -3.889 1.00 85.44 81 ARG A N 1
ATOM 638 C CA . ARG A 1 81 ? 2.174 -7.830 -3.137 1.00 85.44 81 ARG A CA 1
ATOM 639 C C . ARG A 1 81 ? 2.057 -6.517 -3.886 1.00 85.44 81 ARG A C 1
ATOM 641 O O . ARG A 1 81 ? 2.404 -6.414 -5.057 1.00 85.44 81 ARG A O 1
ATOM 648 N N . GLY A 1 82 ? 1.629 -5.494 -3.158 1.00 89.12 82 GLY A N 1
ATOM 649 C CA . GLY A 1 82 ? 1.426 -4.162 -3.706 1.00 89.12 82 GLY A CA 1
ATOM 650 C C . GLY A 1 82 ? 2.093 -3.057 -2.901 1.00 89.12 82 GLY A C 1
ATOM 651 O O . GLY A 1 82 ? 2.498 -3.230 -1.744 1.00 89.12 82 GLY A O 1
ATOM 652 N N . ARG A 1 83 ? 2.172 -1.885 -3.519 1.00 90.62 83 ARG A N 1
ATOM 653 C CA . ARG A 1 83 ? 2.597 -0.636 -2.895 1.00 90.62 83 ARG A CA 1
ATOM 654 C C . ARG A 1 83 ? 1.469 0.381 -2.987 1.00 90.62 83 ARG A C 1
ATOM 656 O O . ARG A 1 83 ? 1.006 0.692 -4.076 1.00 90.62 83 ARG A O 1
ATOM 663 N N . ILE A 1 84 ? 1.050 0.925 -1.847 1.00 91.06 84 ILE A N 1
ATOM 664 C CA . ILE A 1 84 ? 0.024 1.971 -1.807 1.00 91.06 84 ILE A CA 1
ATOM 665 C C . ILE A 1 84 ? 0.684 3.309 -2.130 1.00 91.06 84 ILE A C 1
ATOM 667 O O . ILE A 1 84 ? 1.546 3.786 -1.381 1.00 91.06 84 ILE A O 1
ATOM 671 N N . VAL A 1 85 ? 0.288 3.899 -3.252 1.00 90.56 85 VAL A N 1
ATOM 672 C CA .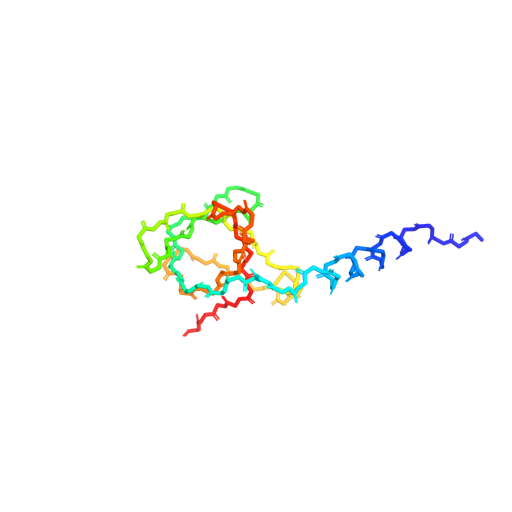 VAL A 1 85 ? 0.814 5.184 -3.741 1.00 90.56 85 VAL A CA 1
ATOM 673 C C . VAL A 1 85 ? -0.120 6.342 -3.436 1.00 90.56 85 VAL A C 1
ATOM 675 O O . VAL A 1 85 ? 0.356 7.444 -3.163 1.00 90.56 85 VAL A O 1
ATOM 678 N N . PHE A 1 86 ? -1.428 6.095 -3.447 1.00 88.56 86 PHE A N 1
ATOM 679 C CA . PHE A 1 86 ? -2.424 7.143 -3.294 1.00 88.56 86 PHE A CA 1
ATOM 680 C C . PHE A 1 86 ? -3.635 6.664 -2.493 1.00 88.56 86 PHE A C 1
ATOM 682 O O . PHE A 1 86 ? -3.978 5.484 -2.509 1.00 88.56 86 PHE A O 1
ATOM 689 N N . ARG A 1 87 ? -4.282 7.600 -1.798 1.00 88.25 87 ARG A N 1
ATOM 690 C CA . ARG A 1 87 ? -5.550 7.407 -1.091 1.00 88.25 87 ARG A CA 1
ATOM 691 C C . ARG A 1 87 ? -6.520 8.484 -1.570 1.00 88.25 87 ARG A C 1
ATOM 693 O O . ARG A 1 87 ? -6.184 9.666 -1.495 1.00 88.25 87 ARG A O 1
ATOM 700 N N . TYR A 1 88 ? -7.706 8.079 -2.013 1.00 83.12 88 TYR A N 1
ATOM 701 C CA . TYR A 1 88 ? -8.791 9.010 -2.317 1.00 83.12 88 TYR A CA 1
ATOM 702 C C . TYR A 1 88 ? -9.403 9.525 -1.007 1.00 83.12 88 TYR A C 1
ATOM 704 O O . TYR A 1 88 ? -9.500 8.785 -0.024 1.00 83.12 88 TYR A O 1
ATOM 712 N N . ARG A 1 89 ? -9.727 10.821 -0.976 1.00 71.06 89 ARG A N 1
ATOM 713 C CA . ARG A 1 89 ? -10.255 11.512 0.205 1.00 71.06 89 ARG A CA 1
ATOM 714 C C . ARG A 1 89 ? -11.768 11.390 0.294 1.00 71.06 89 ARG A C 1
ATOM 716 O O . ARG A 1 89 ? -12.405 11.434 -0.779 1.00 71.06 89 ARG A O 1
#

pLDDT: mean 78.14, std 16.94, range [42.34, 94.0]

Secondary structure (DSSP, 8-state):
---TTHHHHHHHHHHHHTT-S-PEEEEEEEEEEETTTEEEEEETTS-EEEEEE-HHHHHTT----TT-EEEEEEETTEEEEEEEEEE--

Organism: NCBI:txid1863